Protein AF-A0A9D4G107-F1 (afdb_monomer_lite)

Foldseek 3Di:
DPADCDEAEEQEAECEEYEAYEYEYQEHENYEYAADEYEYQYAENYEYAHDEYEHQAHECYEYEAEEYEHQAAENYEYEHYEYEHQYHYCYEYEDEEYEHQYAECYEYEEYEYEHQAYENYEYAHEEYEHQAEECYEYADYEYEYQYEENYEYEHDDYHYVHYDDDYDDDD

pLDDT: mean 71.12, std 8.53, range [35.25, 83.25]

Secondary structure (DSSP, 8-state):
--EESS-EE-SEEES-EESSS-EE-SEEEEEE-SSS-EE-SEEEEEEESSSEEE-SEEEEEEESSSEEE-SEEEEEEESSSEEE-SEEEEEEESSSEEE-SEEEEEEESSSEEE-SEEEEEE-SSSEEE-SEEEEEEESSSEEE-SEEEEEEESSS-EE-SEEEEEE----

Radius of gyration: 18.08 Å; chains: 1; bounding box: 48×21×56 Å

Structure (mmCIF, N/CA/C/O backbone):
data_AF-A0A9D4G107-F1
#
_entry.id   AF-A0A9D4G107-F1
#
loop_
_atom_site.group_PDB
_atom_site.id
_atom_site.type_symbol
_atom_site.label_atom_id
_atom_site.label_alt_id
_atom_site.label_comp_id
_atom_site.label_asym_id
_atom_site.label_entity_id
_atom_site.label_seq_id
_atom_site.pdbx_PDB_ins_code
_atom_site.Cartn_x
_atom_site.Cartn_y
_atom_site.Cartn_z
_atom_site.occupancy
_atom_site.B_iso_or_equiv
_atom_site.auth_seq_id
_atom_site.auth_comp_id
_atom_site.auth_asym_id
_atom_site.auth_atom_id
_atom_site.pdbx_PDB_model_num
ATOM 1 N N . MET A 1 1 ? 24.769 0.353 -11.169 1.00 43.62 1 MET A N 1
ATOM 2 C CA . MET A 1 1 ? 24.104 1.433 -11.917 1.00 43.62 1 MET A CA 1
ATOM 3 C C . MET A 1 1 ? 23.821 0.915 -13.311 1.00 43.62 1 MET A C 1
ATOM 5 O O . MET A 1 1 ? 24.749 0.428 -13.922 1.00 43.62 1 MET A O 1
ATOM 9 N N . ASN A 1 2 ? 22.584 1.013 -13.784 1.00 53.50 2 ASN A N 1
ATOM 10 C CA . ASN A 1 2 ? 22.278 1.215 -15.198 1.00 53.50 2 ASN A CA 1
AT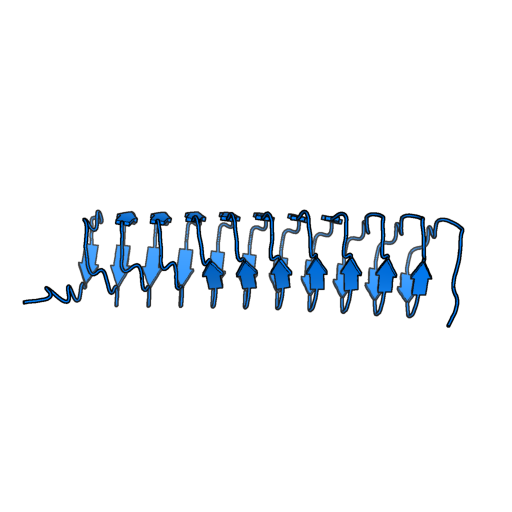OM 11 C C . ASN A 1 2 ? 21.215 2.303 -15.162 1.00 53.50 2 ASN A C 1
ATOM 13 O O . ASN A 1 2 ? 20.072 2.009 -14.819 1.00 53.50 2 ASN A O 1
ATOM 17 N N . VAL A 1 3 ? 21.633 3.560 -15.325 1.00 54.56 3 VAL A N 1
ATOM 18 C CA . VAL A 1 3 ? 20.711 4.696 -15.384 1.00 54.56 3 VAL A CA 1
ATOM 19 C C . VAL A 1 3 ? 20.224 4.767 -16.822 1.00 54.56 3 VAL A C 1
ATOM 21 O O . VAL A 1 3 ? 20.937 5.256 -17.691 1.00 54.56 3 VAL A O 1
ATOM 24 N N . LEU A 1 4 ? 19.038 4.221 -17.088 1.00 61.94 4 LEU A N 1
ATOM 25 C CA . LEU A 1 4 ? 18.406 4.365 -18.396 1.00 61.94 4 LEU A CA 1
ATOM 26 C C . LEU A 1 4 ? 17.532 5.622 -18.413 1.00 61.94 4 LEU A C 1
ATOM 28 O O . LEU A 1 4 ? 16.757 5.885 -17.494 1.00 61.94 4 LEU A O 1
ATOM 32 N N . THR A 1 5 ? 17.651 6.394 -19.490 1.00 59.56 5 THR A N 1
ATOM 33 C CA . THR A 1 5 ? 16.745 7.501 -19.837 1.00 59.56 5 THR A CA 1
ATOM 34 C C . THR A 1 5 ? 15.557 7.033 -20.683 1.00 59.56 5 THR A C 1
ATOM 36 O O . THR A 1 5 ? 14.639 7.809 -20.947 1.00 59.56 5 THR A O 1
ATOM 39 N N . LYS A 1 6 ? 15.561 5.764 -21.108 1.00 63.62 6 LYS A N 1
ATOM 40 C CA . LYS A 1 6 ? 14.508 5.136 -21.913 1.00 63.62 6 LYS A CA 1
ATOM 41 C C . LYS A 1 6 ? 13.503 4.389 -21.034 1.00 63.62 6 LYS A C 1
ATOM 43 O O . LYS A 1 6 ? 13.836 3.957 -19.931 1.00 63.62 6 LYS A O 1
ATOM 48 N N . ALA A 1 7 ? 12.273 4.264 -21.536 1.00 67.50 7 ALA A N 1
ATOM 49 C CA . ALA A 1 7 ? 11.287 3.355 -20.961 1.00 67.50 7 ALA A CA 1
ATOM 50 C C . ALA A 1 7 ? 11.785 1.913 -21.104 1.00 67.50 7 ALA A C 1
ATOM 52 O O . ALA A 1 7 ? 12.487 1.601 -22.069 1.00 67.50 7 ALA A O 1
ATOM 53 N N . ILE A 1 8 ? 11.443 1.063 -20.139 1.00 73.44 8 ILE A N 1
ATOM 54 C CA . ILE A 1 8 ? 11.726 -0.370 -20.218 1.00 73.44 8 ILE A CA 1
ATOM 55 C C . ILE A 1 8 ? 10.401 -1.091 -20.340 1.00 73.44 8 ILE A C 1
ATOM 57 O O . ILE A 1 8 ? 9.548 -0.943 -19.468 1.00 73.44 8 ILE A O 1
ATOM 61 N N . ASP A 1 9 ? 10.290 -1.861 -21.411 1.00 74.69 9 ASP A N 1
ATOM 62 C CA . ASP A 1 9 ? 9.248 -2.850 -21.622 1.00 74.69 9 ASP A CA 1
ATOM 63 C C . ASP A 1 9 ? 9.922 -4.226 -21.643 1.00 74.69 9 ASP A C 1
ATOM 65 O O . ASP A 1 9 ? 10.901 -4.448 -22.366 1.00 74.69 9 ASP A O 1
ATOM 69 N N . GLY A 1 10 ? 9.469 -5.128 -20.779 1.00 71.56 10 GLY A N 1
ATOM 70 C CA . GLY A 1 10 ? 9.977 -6.487 -20.761 1.00 71.56 10 GLY A CA 1
ATOM 71 C C . GLY A 1 10 ? 9.329 -7.373 -19.710 1.00 71.56 10 GLY A C 1
ATOM 72 O O . GLY A 1 10 ? 8.934 -6.951 -18.625 1.00 71.56 10 GLY A O 1
ATOM 73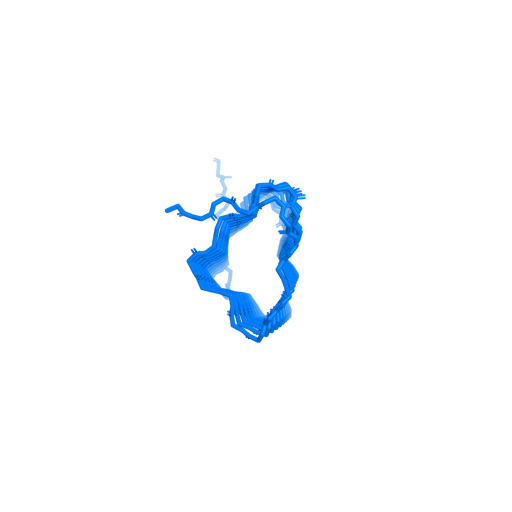 N N . SER A 1 11 ? 9.291 -8.678 -19.983 1.00 77.44 11 SER A N 1
ATOM 74 C CA . SER A 1 11 ? 8.670 -9.648 -19.072 1.00 77.44 11 SER A CA 1
ATOM 75 C C . SER A 1 11 ? 9.300 -9.662 -17.667 1.00 77.44 11 SER A C 1
ATOM 77 O O . SER A 1 11 ? 8.609 -9.970 -16.690 1.00 77.44 11 SER A O 1
ATOM 79 N N . ARG A 1 12 ? 10.593 -9.331 -17.527 1.00 78.88 12 ARG A N 1
ATOM 80 C CA . ARG A 1 12 ? 11.310 -9.284 -16.242 1.00 78.88 12 ARG A CA 1
ATOM 81 C C . ARG A 1 12 ? 12.259 -8.087 -16.167 1.00 78.88 12 ARG A C 1
ATOM 83 O O . ARG A 1 12 ? 13.319 -8.091 -16.784 1.00 78.88 12 ARG A O 1
ATOM 90 N N . CYS A 1 13 ? 11.938 -7.139 -15.296 1.00 77.75 13 CYS A N 1
ATOM 91 C CA . CYS A 1 13 ? 12.739 -5.949 -15.025 1.00 77.75 13 CYS A CA 1
ATOM 92 C C . CYS A 1 13 ? 13.432 -6.094 -13.660 1.00 77.75 13 CYS A C 1
ATOM 94 O O . CYS A 1 13 ? 12.791 -6.018 -12.609 1.00 77.75 13 CYS A O 1
ATOM 96 N N . CYS A 1 14 ? 14.749 -6.327 -13.653 1.00 78.44 14 CYS A N 1
ATOM 97 C CA . CYS A 1 14 ? 15.523 -6.616 -12.439 1.00 78.44 14 CYS A CA 1
ATOM 98 C C . CYS A 1 14 ? 16.723 -5.675 -12.281 1.00 78.44 14 CYS A C 1
ATOM 100 O O . CYS A 1 14 ? 17.516 -5.541 -13.205 1.00 78.44 14 CYS A O 1
ATOM 102 N N . LYS A 1 15 ? 16.920 -5.114 -11.076 1.00 79.69 15 LYS A N 1
ATOM 103 C CA . LYS A 1 15 ? 18.067 -4.238 -10.736 1.00 79.69 15 LYS A CA 1
ATOM 104 C C . LYS A 1 15 ? 18.177 -3.005 -11.649 1.00 79.69 15 LYS A C 1
ATOM 106 O O . LYS A 1 15 ? 19.263 -2.651 -12.102 1.00 79.69 15 LYS A O 1
ATOM 111 N N . VAL A 1 16 ? 17.048 -2.354 -11.908 1.00 72.31 16 VAL A N 1
ATOM 112 C CA . VAL A 1 16 ? 16.958 -1.219 -12.832 1.00 72.31 16 VAL A CA 1
ATOM 113 C C . VAL A 1 16 ? 16.872 0.101 -12.063 1.00 72.31 16 VAL A C 1
ATOM 115 O O . VAL A 1 16 ? 16.146 0.196 -11.072 1.00 72.31 16 VAL A O 1
ATOM 118 N N . ASN A 1 17 ? 17.566 1.133 -12.549 1.00 73.88 17 ASN A N 1
ATOM 119 C CA . ASN A 1 17 ? 17.343 2.518 -12.140 1.00 73.88 17 ASN A CA 1
ATOM 120 C C . ASN A 1 17 ? 16.959 3.358 -13.375 1.00 73.88 17 ASN A C 1
ATOM 122 O O . ASN A 1 17 ? 17.779 3.531 -14.271 1.00 73.88 17 ASN A O 1
ATOM 126 N N . VAL A 1 18 ? 15.730 3.868 -13.456 1.00 69.62 18 VAL A N 1
ATOM 127 C CA . VAL A 1 18 ? 15.281 4.699 -14.596 1.00 69.62 18 VAL A CA 1
ATOM 128 C C . VAL A 1 18 ? 14.960 6.085 -14.081 1.00 69.62 18 VAL A C 1
ATOM 130 O O . VAL A 1 18 ? 14.126 6.216 -13.196 1.00 69.62 18 VAL A O 1
ATOM 133 N N . LEU A 1 19 ? 15.599 7.122 -14.621 1.00 64.44 19 LEU A N 1
ATOM 134 C CA . LEU A 1 19 ? 15.510 8.468 -14.043 1.00 64.44 19 LEU A CA 1
ATOM 135 C C . LEU A 1 19 ? 14.177 9.170 -14.358 1.00 64.44 19 LEU A C 1
ATOM 137 O O . LEU A 1 19 ? 13.625 9.868 -13.506 1.00 64.44 19 LEU A O 1
ATOM 141 N N . THR A 1 20 ? 13.663 8.991 -15.580 1.00 58.38 20 THR A N 1
ATOM 142 C CA . THR A 1 20 ? 12.594 9.843 -16.143 1.00 58.38 20 THR A CA 1
ATOM 143 C C . THR A 1 20 ? 11.431 9.100 -16.801 1.00 58.38 20 THR A C 1
ATOM 145 O O . THR A 1 20 ? 10.426 9.724 -17.153 1.00 58.38 20 THR A O 1
ATOM 148 N N . LYS A 1 21 ? 11.528 7.781 -16.994 1.00 68.38 21 LYS A N 1
ATOM 149 C CA . LYS A 1 21 ? 10.557 6.990 -17.766 1.00 68.38 21 LYS A CA 1
ATOM 150 C C . LYS A 1 21 ? 9.940 5.861 -16.943 1.00 68.38 21 LYS A C 1
ATOM 152 O O . LYS A 1 21 ? 10.467 5.476 -15.905 1.00 68.38 21 LYS A O 1
ATOM 157 N N . ALA A 1 22 ? 8.772 5.408 -17.394 1.00 71.19 22 ALA A N 1
ATOM 158 C CA . ALA A 1 22 ? 8.035 4.316 -16.771 1.00 71.19 22 ALA A CA 1
ATOM 159 C C . ALA A 1 22 ? 8.707 2.964 -17.050 1.00 71.19 22 ALA A C 1
ATOM 161 O O . ALA A 1 22 ? 9.485 2.834 -18.000 1.00 71.19 22 ALA A O 1
ATOM 162 N N . ILE A 1 23 ? 8.387 1.980 -16.214 1.00 74.12 23 ILE A N 1
ATOM 163 C CA . ILE A 1 23 ? 8.714 0.574 -16.454 1.00 74.12 23 ILE A CA 1
ATOM 164 C C . ILE A 1 23 ? 7.398 -0.176 -16.557 1.00 74.12 23 ILE A C 1
ATOM 166 O O . ILE A 1 23 ? 6.586 -0.093 -15.634 1.00 74.12 23 ILE A O 1
ATOM 170 N N . ASP A 1 24 ? 7.240 -0.893 -1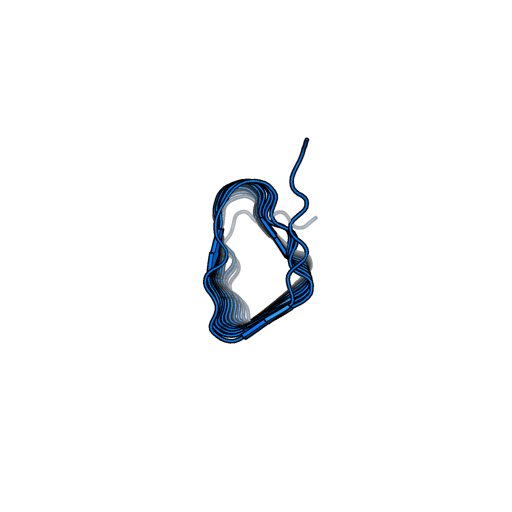7.658 1.00 79.19 24 ASP A N 1
ATOM 171 C CA . ASP A 1 24 ? 6.190 -1.877 -17.857 1.00 79.19 24 ASP A CA 1
ATOM 172 C C . ASP A 1 24 ? 6.845 -3.259 -17.866 1.00 79.19 24 ASP A C 1
ATOM 174 O O . ASP A 1 24 ? 7.822 -3.515 -18.579 1.00 79.19 24 ASP A O 1
ATOM 178 N N . GLY A 1 25 ? 6.385 -4.142 -16.990 1.00 74.50 25 GLY A N 1
ATOM 179 C CA . GLY A 1 25 ? 6.864 -5.507 -17.018 1.00 74.50 25 GLY A CA 1
ATOM 180 C C . GLY A 1 25 ? 6.131 -6.436 -16.081 1.00 74.50 25 GLY A C 1
ATOM 181 O O . GLY A 1 25 ? 5.841 -6.119 -14.930 1.00 74.50 25 GLY A O 1
ATOM 182 N N . SER A 1 26 ? 5.922 -7.677 -16.526 1.00 79.31 26 SER A N 1
ATOM 183 C CA . SER A 1 26 ? 5.179 -8.662 -15.729 1.00 79.31 26 SER A CA 1
ATOM 184 C C . SER A 1 26 ? 5.788 -8.884 -14.333 1.00 79.31 26 SER A C 1
ATOM 186 O O . SER A 1 26 ? 5.065 -9.168 -13.374 1.00 79.31 26 SER A O 1
ATOM 188 N N . ARG A 1 27 ? 7.116 -8.751 -14.183 1.00 80.12 27 ARG A N 1
ATOM 189 C CA . ARG A 1 27 ? 7.828 -8.870 -12.902 1.00 80.12 27 ARG A CA 1
ATOM 190 C C . ARG A 1 27 ? 8.883 -7.777 -12.754 1.00 80.12 27 ARG A C 1
ATOM 192 O O . ARG A 1 27 ? 9.907 -7.821 -13.430 1.00 80.12 27 ARG A O 1
ATOM 199 N N . CYS A 1 28 ? 8.695 -6.898 -11.777 1.00 79.19 28 CYS A N 1
ATOM 200 C CA . CYS A 1 28 ? 9.614 -5.812 -11.445 1.00 79.19 28 CYS A CA 1
ATOM 201 C C . CYS A 1 28 ? 10.272 -6.066 -10.080 1.00 79.19 28 CYS A C 1
ATOM 203 O O . CYS A 1 28 ? 9.589 -6.210 -9.060 1.00 79.19 28 CYS A O 1
ATOM 205 N N . SER A 1 29 ? 11.607 -6.136 -10.031 1.00 81.38 29 SER A N 1
ATOM 206 C CA . SER A 1 29 ? 12.349 -6.359 -8.784 1.00 81.38 29 SER A CA 1
ATOM 207 C C . SER A 1 29 ? 13.591 -5.492 -8.624 1.00 81.38 29 SER A C 1
ATOM 209 O O . SER A 1 29 ? 14.433 -5.431 -9.518 1.00 81.38 29 SER A O 1
ATOM 211 N N . LYS A 1 30 ? 13.765 -4.898 -7.432 1.00 81.44 30 LYS A N 1
ATOM 212 C CA . LYS A 1 30 ? 14.894 -3.996 -7.123 1.00 81.44 30 LYS A CA 1
ATOM 213 C C . LYS A 1 30 ? 14.950 -2.846 -8.130 1.00 81.44 30 LYS A C 1
ATOM 215 O O . LYS A 1 30 ? 15.954 -2.659 -8.813 1.00 81.44 30 LYS A O 1
ATOM 220 N N . VAL A 1 31 ? 13.828 -2.152 -8.257 1.00 74.62 31 VAL A N 1
ATOM 221 C CA . VAL A 1 31 ? 13.623 -1.101 -9.249 1.00 74.62 31 VAL A CA 1
ATOM 222 C C . VAL A 1 31 ? 13.470 0.239 -8.542 1.00 74.62 31 VAL A C 1
ATOM 224 O O . VAL A 1 31 ? 12.755 0.334 -7.544 1.00 74.62 31 VAL A O 1
ATOM 227 N N . ASN A 1 32 ? 14.121 1.269 -9.073 1.00 77.44 32 ASN A N 1
ATOM 228 C CA . ASN A 1 32 ? 13.952 2.645 -8.625 1.00 77.44 32 ASN A CA 1
ATOM 229 C C . ASN A 1 32 ? 13.577 3.531 -9.817 1.00 77.44 32 ASN A C 1
ATOM 231 O O . ASN A 1 32 ? 14.303 3.568 -10.812 1.00 77.44 32 ASN A O 1
ATOM 235 N N . VAL A 1 33 ? 12.439 4.218 -9.710 1.00 72.88 33 VAL A N 1
ATOM 236 C CA . VAL A 1 33 ? 11.952 5.162 -10.725 1.00 72.88 33 VAL A CA 1
ATOM 237 C C . VAL A 1 33 ? 11.560 6.455 -10.014 1.00 72.88 33 VAL A C 1
ATOM 239 O O . VAL A 1 33 ? 10.488 6.504 -9.413 1.00 72.88 33 VAL A O 1
ATOM 242 N N . PRO A 1 34 ? 12.402 7.507 -10.039 1.00 66.69 34 PRO A N 1
ATOM 243 C CA . PRO A 1 34 ? 12.173 8.733 -9.289 1.00 66.69 34 PRO A CA 1
ATOM 244 C C . PRO A 1 34 ? 10.843 9.394 -9.645 1.00 66.69 34 PRO A C 1
ATOM 246 O O . PRO A 1 34 ? 10.080 9.731 -8.751 1.00 66.69 34 PRO A O 1
ATOM 249 N N . THR A 1 35 ? 10.548 9.533 -10.940 1.00 62.53 35 THR A N 1
ATOM 250 C CA . THR A 1 35 ? 9.534 10.477 -11.448 1.00 62.53 35 THR A CA 1
ATOM 251 C C . THR A 1 35 ? 8.274 9.838 -12.036 1.00 62.53 35 THR A C 1
ATOM 253 O O . THR A 1 35 ? 7.211 10.466 -12.052 1.00 62.53 35 THR A O 1
ATOM 256 N N . LYS A 1 36 ? 8.354 8.610 -12.557 1.00 74.81 36 LYS A N 1
ATOM 257 C CA . LYS A 1 36 ? 7.259 7.947 -13.291 1.00 74.81 36 LYS A CA 1
ATOM 258 C C . LYS A 1 36 ? 6.760 6.680 -12.597 1.00 74.81 36 LYS A C 1
ATOM 260 O O . LYS A 1 36 ? 7.240 6.311 -11.536 1.00 74.81 36 LYS A O 1
ATOM 265 N N . ALA A 1 37 ? 5.705 6.103 -13.168 1.00 73.56 37 ALA A N 1
ATOM 266 C CA . ALA A 1 37 ? 5.018 4.939 -12.624 1.00 73.56 37 ALA A CA 1
ATOM 267 C C . ALA A 1 37 ? 5.728 3.629 -12.987 1.00 73.56 37 ALA A C 1
ATOM 269 O O . ALA A 1 37 ? 6.519 3.588 -13.934 1.00 73.56 37 ALA A O 1
ATOM 270 N N . ILE A 1 38 ? 5.410 2.578 -12.237 1.00 73.62 38 ILE A N 1
ATOM 271 C CA . ILE A 1 38 ? 5.750 1.197 -12.576 1.00 73.62 38 ILE A CA 1
ATOM 272 C C . ILE A 1 38 ? 4.444 0.434 -12.682 1.00 73.62 38 ILE A C 1
ATOM 274 O O . ILE A 1 38 ? 3.660 0.454 -11.731 1.00 73.62 38 ILE A O 1
ATOM 278 N N . ASP A 1 39 ? 4.254 -0.216 -13.818 1.00 78.75 39 ASP A N 1
ATOM 279 C CA . ASP A 1 39 ? 3.185 -1.178 -14.037 1.00 78.75 39 ASP A CA 1
ATOM 280 C C . ASP A 1 39 ? 3.807 -2.573 -14.079 1.00 78.75 39 ASP A C 1
ATOM 282 O O . ASP A 1 39 ? 4.830 -2.812 -14.733 1.00 78.75 39 ASP A O 1
ATOM 286 N N . GLY A 1 40 ? 3.253 -3.488 -13.298 1.00 74.50 40 GLY A N 1
ATOM 287 C CA . GLY A 1 40 ? 3.671 -4.867 -13.373 1.00 74.50 40 GLY A CA 1
ATOM 288 C C . GLY A 1 40 ? 2.873 -5.798 -12.493 1.00 74.50 40 GLY A C 1
ATOM 289 O O . GLY A 1 40 ? 2.650 -5.549 -11.312 1.00 74.50 40 GLY A O 1
ATOM 290 N N . SER A 1 41 ? 2.549 -6.980 -13.022 1.00 78.81 41 SER A N 1
ATOM 291 C CA . SER A 1 41 ? 1.774 -7.976 -12.271 1.00 78.81 41 SER A CA 1
ATOM 292 C C . SER A 1 41 ? 2.392 -8.314 -10.901 1.00 78.81 41 SER A C 1
ATOM 294 O O . SER A 1 41 ? 1.668 -8.627 -9.952 1.00 78.81 41 SER A O 1
ATOM 296 N N . ARG A 1 42 ? 3.728 -8.255 -10.764 1.00 80.88 42 ARG A N 1
ATOM 297 C CA . ARG A 1 42 ? 4.446 -8.472 -9.499 1.00 80.88 42 ARG A CA 1
ATOM 298 C C . ARG A 1 42 ? 5.558 -7.443 -9.298 1.00 80.88 42 ARG A C 1
ATOM 300 O O . ARG A 1 42 ? 6.602 -7.537 -9.942 1.00 80.88 42 ARG A O 1
ATOM 307 N N . CYS A 1 43 ? 5.399 -6.581 -8.300 1.00 79.56 43 CYS A N 1
ATOM 308 C CA . CYS A 1 43 ? 6.375 -5.564 -7.910 1.00 79.56 43 CYS A CA 1
ATOM 309 C C . CYS A 1 43 ? 7.003 -5.893 -6.543 1.00 79.56 43 CYS A C 1
ATOM 311 O O . CYS A 1 43 ? 6.307 -6.099 -5.545 1.00 79.56 43 CYS A O 1
ATOM 313 N N . SER A 1 44 ? 8.337 -5.964 -6.475 1.00 83.25 44 SER A N 1
ATOM 314 C CA . SER A 1 44 ? 9.074 -6.317 -5.251 1.00 83.25 44 SER A CA 1
ATOM 315 C C . SER A 1 44 ? 10.328 -5.476 -5.031 1.00 83.25 44 SER A C 1
ATOM 317 O O . SER A 1 44 ? 11.206 -5.443 -5.893 1.00 83.25 44 SER A O 1
ATOM 319 N N . LYS A 1 45 ? 10.483 -4.874 -3.843 1.00 82.50 45 LYS A N 1
ATOM 320 C CA . LYS A 1 45 ? 11.613 -3.971 -3.531 1.00 82.50 45 LYS A CA 1
ATOM 321 C C . LYS A 1 45 ? 11.678 -2.823 -4.536 1.00 82.50 45 LYS A C 1
ATOM 323 O O . LYS A 1 45 ? 12.668 -2.669 -5.250 1.00 82.50 45 LYS A O 1
ATOM 328 N N . VAL A 1 46 ? 10.577 -2.095 -4.637 1.00 76.19 46 VAL A N 1
ATOM 329 C CA . VAL A 1 46 ? 10.395 -1.034 -5.622 1.00 76.19 46 VAL A CA 1
ATOM 330 C C . VAL A 1 46 ? 10.251 0.302 -4.906 1.00 76.19 46 VAL A C 1
ATOM 332 O O . VAL A 1 46 ? 9.594 0.376 -3.867 1.00 76.19 46 VAL A O 1
ATOM 335 N N . ASN A 1 47 ? 10.872 1.341 -5.455 1.00 78.81 47 ASN A N 1
ATOM 336 C CA . ASN A 1 47 ? 10.775 2.698 -4.939 1.00 78.81 47 ASN A CA 1
ATOM 337 C C . ASN A 1 47 ? 10.337 3.660 -6.049 1.00 78.81 47 ASN A C 1
ATOM 339 O O . ASN A 1 47 ? 11.016 3.771 -7.073 1.00 78.81 47 ASN A O 1
ATOM 343 N N . VAL A 1 48 ? 9.206 4.338 -5.833 1.00 74.06 48 VAL A N 1
ATOM 344 C CA . VAL A 1 48 ? 8.661 5.358 -6.742 1.00 74.06 48 VAL A CA 1
ATOM 345 C C . VAL A 1 48 ? 8.289 6.599 -5.936 1.00 74.06 48 VAL A C 1
ATOM 347 O O . VAL A 1 48 ? 7.185 6.683 -5.405 1.00 74.06 48 VAL A O 1
ATOM 350 N N . PRO A 1 49 ? 9.189 7.583 -5.816 1.00 68.12 49 PRO A N 1
ATOM 351 C CA . PRO A 1 49 ? 8.927 8.809 -5.080 1.00 68.12 49 PRO A CA 1
ATOM 352 C C . PRO A 1 49 ? 7.671 9.536 -5.574 1.00 68.12 49 PRO A C 1
ATOM 354 O O . PRO A 1 49 ? 6.753 9.739 -4.789 1.00 68.12 49 PRO A O 1
ATOM 357 N N . THR A 1 50 ? 7.582 9.885 -6.862 1.00 62.69 50 THR A N 1
ATOM 358 C CA . THR A 1 50 ? 6.614 10.912 -7.296 1.00 62.69 50 THR A CA 1
ATOM 359 C C . THR A 1 50 ? 5.256 10.383 -7.763 1.00 62.69 50 THR A C 1
ATOM 361 O O . THR A 1 50 ? 4.239 11.063 -7.614 1.00 62.69 50 THR A O 1
ATOM 364 N N . LYS A 1 51 ? 5.211 9.206 -8.397 1.00 74.12 51 LYS A N 1
ATOM 365 C CA . LYS A 1 51 ? 3.993 8.693 -9.047 1.00 74.12 51 LYS A CA 1
ATOM 366 C C . LYS A 1 51 ? 3.401 7.500 -8.296 1.00 74.12 51 LYS A C 1
ATOM 368 O O . LYS A 1 51 ? 3.081 7.643 -7.123 1.00 74.12 51 LYS A O 1
ATOM 373 N N . ALA A 1 52 ? 3.133 6.399 -8.982 1.00 75.06 52 ALA A N 1
ATOM 374 C CA . ALA A 1 52 ? 2.318 5.301 -8.500 1.00 75.06 52 ALA A CA 1
ATOM 375 C C . ALA A 1 52 ? 2.923 3.970 -8.930 1.00 75.06 52 ALA A C 1
ATOM 377 O O . ALA A 1 52 ? 3.744 3.923 -9.851 1.00 75.06 52 ALA A O 1
ATOM 378 N N . ILE A 1 53 ? 2.502 2.915 -8.249 1.00 75.44 53 ILE A N 1
ATOM 379 C CA . ILE A 1 53 ? 2.807 1.539 -8.619 1.00 75.44 53 ILE A CA 1
ATOM 380 C C . ILE A 1 53 ? 1.479 0.826 -8.773 1.00 75.44 53 ILE A C 1
ATOM 382 O O . ILE A 1 53 ? 0.692 0.814 -7.828 1.00 75.44 53 ILE A O 1
ATOM 386 N N . ASP A 1 54 ? 1.267 0.272 -9.956 1.00 79.44 54 ASP A N 1
ATOM 387 C CA . ASP A 1 54 ? 0.153 -0.615 -10.247 1.00 79.44 54 ASP A CA 1
ATOM 388 C C . ASP A 1 54 ? 0.704 -2.034 -10.359 1.00 79.44 54 ASP A C 1
ATOM 390 O O . ASP A 1 54 ? 1.728 -2.285 -11.006 1.00 79.44 54 ASP A O 1
ATOM 394 N N . GLY A 1 55 ? 0.088 -2.961 -9.640 1.00 75.44 55 GLY A N 1
ATOM 395 C CA . GLY A 1 55 ? 0.448 -4.351 -9.769 1.00 75.44 55 GLY A CA 1
ATOM 396 C C . GLY A 1 55 ? -0.393 -5.280 -8.929 1.00 75.44 55 GLY A C 1
ATOM 397 O O . GLY A 1 55 ? -0.591 -5.078 -7.735 1.00 75.44 55 GLY A O 1
ATOM 398 N N . SER A 1 56 ? -0.776 -6.420 -9.510 1.00 79.25 56 SER A N 1
ATOM 399 C CA . SER A 1 56 ? -1.580 -7.420 -8.795 1.00 79.25 56 SER A CA 1
ATOM 400 C C . SER A 1 56 ? -0.962 -7.840 -7.448 1.00 79.25 56 SER A C 1
ATOM 402 O O . SER A 1 56 ? -1.688 -8.171 -6.507 1.00 79.25 56 SER A O 1
ATOM 404 N N . ARG A 1 57 ? 0.375 -7.832 -7.317 1.00 80.50 57 ARG A N 1
ATOM 405 C CA . ARG A 1 57 ? 1.092 -8.130 -6.067 1.00 80.50 57 ARG A CA 1
ATOM 406 C C . ARG A 1 57 ? 2.243 -7.153 -5.833 1.00 80.50 57 ARG A C 1
ATOM 408 O O . ARG A 1 57 ? 3.266 -7.240 -6.511 1.00 80.50 57 ARG A O 1
ATOM 415 N N . CYS A 1 58 ? 2.138 -6.354 -4.777 1.00 80.25 58 CYS A N 1
ATOM 416 C CA . CYS A 1 58 ? 3.141 -5.377 -4.359 1.00 80.25 58 CYS A CA 1
ATOM 417 C C . CYS A 1 58 ? 3.760 -5.770 -3.008 1.00 80.25 58 CYS A C 1
ATOM 419 O O . CYS A 1 58 ? 3.058 -5.982 -2.016 1.00 80.25 58 CYS A O 1
ATOM 421 N N . SER A 1 59 ? 5.091 -5.889 -2.944 1.00 82.62 59 SER A N 1
ATOM 422 C CA . SER A 1 59 ? 5.812 -6.276 -1.723 1.00 82.62 59 SER A CA 1
ATOM 423 C C . SER A 1 59 ? 7.071 -5.450 -1.469 1.00 82.62 59 SER A C 1
ATOM 425 O O . SER A 1 59 ? 7.930 -5.348 -2.344 1.00 82.62 59 SER A O 1
ATOM 427 N N . LYS A 1 60 ? 7.242 -4.924 -0.248 1.00 82.19 60 LYS A N 1
ATOM 428 C CA . LYS A 1 60 ? 8.389 -4.060 0.111 1.00 82.19 60 LYS A CA 1
ATOM 429 C C . LYS A 1 60 ? 8.487 -2.869 -0.840 1.00 82.19 60 LYS A C 1
ATOM 431 O O . LYS A 1 60 ? 9.487 -2.709 -1.538 1.00 82.19 60 LYS A O 1
ATOM 436 N N . VAL A 1 61 ? 7.405 -2.112 -0.923 1.00 76.44 61 VAL A N 1
ATOM 437 C CA . VAL A 1 61 ? 7.263 -1.030 -1.889 1.00 76.44 61 VAL A CA 1
ATOM 438 C C . VAL A 1 61 ? 7.079 0.289 -1.159 1.00 76.44 61 VAL A C 1
ATOM 440 O O . VAL A 1 61 ? 6.303 0.361 -0.208 1.00 76.44 61 VAL A O 1
ATOM 443 N N . ASN A 1 62 ? 7.778 1.319 -1.625 1.00 76.56 62 ASN A N 1
ATOM 444 C CA . ASN A 1 62 ? 7.665 2.671 -1.099 1.00 76.56 62 ASN A CA 1
ATOM 445 C C . ASN A 1 62 ? 7.208 3.608 -2.218 1.00 76.56 62 ASN A C 1
ATOM 447 O O . ASN A 1 62 ? 7.849 3.674 -3.271 1.00 76.56 62 ASN A O 1
ATOM 451 N N . VAL A 1 63 ? 6.112 4.329 -1.978 1.00 74.31 63 VAL A N 1
ATOM 452 C CA . VAL A 1 63 ? 5.641 5.402 -2.861 1.00 74.31 63 VAL A CA 1
ATOM 453 C C . VAL A 1 63 ? 5.459 6.655 -2.037 1.00 74.31 63 VAL A C 1
ATOM 455 O O . VAL A 1 63 ? 4.676 6.640 -1.098 1.00 74.31 63 VAL A O 1
ATOM 458 N N . LEU A 1 64 ? 6.171 7.735 -2.360 1.00 67.00 64 LEU A N 1
ATOM 459 C CA . LEU A 1 64 ? 6.128 8.926 -1.513 1.00 67.00 64 LEU A CA 1
ATOM 460 C C . LEU A 1 64 ? 4.812 9.686 -1.717 1.00 67.00 64 LEU A C 1
ATOM 462 O O . LEU A 1 64 ? 4.113 9.942 -0.744 1.00 67.00 64 LEU A O 1
ATOM 466 N N . THR A 1 65 ? 4.452 10.005 -2.966 1.00 61.41 65 THR A N 1
ATOM 467 C CA . THR A 1 65 ? 3.470 11.072 -3.236 1.00 61.41 65 THR A CA 1
ATOM 468 C C . THR A 1 65 ? 2.076 10.616 -3.682 1.00 61.41 65 THR A C 1
ATOM 470 O O . THR A 1 65 ? 1.095 11.259 -3.303 1.00 61.41 65 THR A O 1
ATOM 473 N N . LYS A 1 66 ? 1.927 9.566 -4.509 1.00 72.06 66 LYS A N 1
ATOM 474 C CA . LYS A 1 66 ? 0.588 9.105 -4.940 1.00 72.06 66 LYS A CA 1
ATOM 475 C C . LYS A 1 66 ? 0.154 7.808 -4.276 1.00 72.06 66 LYS A C 1
ATOM 477 O O . LYS A 1 66 ? -0.300 7.842 -3.143 1.00 72.06 66 LYS A O 1
ATOM 482 N N . ALA A 1 67 ? 0.137 6.705 -5.003 1.00 73.56 67 ALA A N 1
ATOM 483 C CA . ALA A 1 67 ? -0.662 5.563 -4.599 1.00 73.56 67 ALA A CA 1
ATOM 484 C C . ALA A 1 67 ? -0.006 4.247 -4.977 1.00 73.56 67 ALA A C 1
ATOM 486 O O . ALA A 1 67 ? 0.846 4.196 -5.869 1.00 73.56 67 ALA A O 1
ATOM 487 N N . ILE A 1 68 ? -0.440 3.201 -4.285 1.00 74.19 68 ILE A N 1
ATOM 488 C CA . ILE A 1 68 ? -0.245 1.826 -4.721 1.00 74.19 68 ILE A CA 1
ATOM 489 C C . ILE A 1 68 ? -1.618 1.230 -4.950 1.00 74.19 68 ILE A C 1
ATOM 491 O O . ILE A 1 68 ? -2.437 1.242 -4.032 1.00 74.19 68 ILE A O 1
ATOM 495 N N . ASP A 1 69 ? -1.821 0.718 -6.154 1.00 78.31 69 ASP A N 1
ATOM 496 C CA . ASP A 1 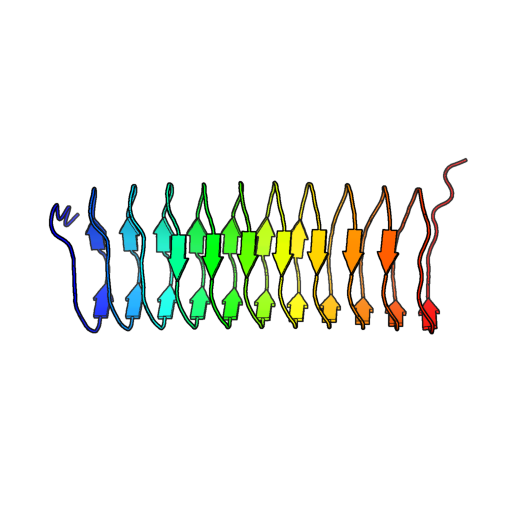69 ? -2.954 -0.128 -6.488 1.00 78.31 69 ASP A CA 1
ATOM 497 C C . ASP A 1 69 ? -2.441 -1.560 -6.640 1.00 78.31 69 ASP A C 1
ATOM 499 O O . ASP A 1 69 ? -1.415 -1.817 -7.283 1.00 78.31 69 ASP A O 1
ATOM 503 N N . GLY A 1 70 ? -3.090 -2.494 -5.959 1.00 73.50 70 GLY A N 1
ATOM 504 C CA . GLY A 1 70 ? -2.775 -3.890 -6.139 1.00 73.50 70 GLY A CA 1
ATOM 505 C C . GLY A 1 70 ? -3.641 -4.825 -5.331 1.00 73.50 70 GLY A C 1
ATOM 506 O O . GLY A 1 70 ? -3.825 -4.665 -4.127 1.00 73.50 70 GLY A O 1
ATOM 507 N N . SER A 1 71 ? -4.060 -5.930 -5.953 1.00 78.31 71 SER A N 1
ATOM 508 C CA . SER A 1 71 ? -4.886 -6.937 -5.272 1.00 78.31 71 SER A CA 1
ATOM 509 C C . SER A 1 71 ? -4.270 -7.428 -3.949 1.00 78.31 71 SER A C 1
ATOM 511 O O . SER A 1 71 ? -4.999 -7.779 -3.018 1.00 78.31 71 SER A O 1
ATOM 513 N N . ARG A 1 72 ? -2.932 -7.463 -3.832 1.00 80.25 72 ARG A N 1
ATOM 514 C CA . ARG A 1 72 ? -2.214 -7.831 -2.603 1.00 80.25 72 ARG A CA 1
ATOM 515 C C . ARG A 1 72 ? -1.038 -6.893 -2.338 1.00 80.25 72 ARG A C 1
ATOM 517 O O . ARG A 1 72 ? -0.015 -6.988 -3.017 1.00 80.25 72 ARG A O 1
ATOM 524 N N . CYS A 1 73 ? -1.127 -6.121 -1.262 1.00 79.75 73 CYS A N 1
ATOM 525 C CA . CYS A 1 73 ? -0.107 -5.175 -0.818 1.00 79.75 73 CYS A CA 1
ATOM 526 C C . CYS A 1 73 ? 0.502 -5.617 0.522 1.00 79.75 73 CYS A C 1
ATOM 528 O O . CYS A 1 73 ? -0.205 -5.863 1.501 1.00 79.75 73 CYS A O 1
ATOM 530 N N . SER A 1 74 ? 1.830 -5.747 0.586 1.00 82.69 74 SER A N 1
ATOM 531 C CA . SER A 1 74 ? 2.543 -6.189 1.793 1.00 82.69 74 SER A CA 1
ATOM 532 C C . SER A 1 74 ? 3.811 -5.383 2.059 1.00 82.69 74 SER A C 1
ATOM 534 O O . SER A 1 74 ? 4.679 -5.304 1.191 1.00 82.69 74 SER A O 1
ATOM 536 N N . LYS A 1 75 ? 4.020 -4.925 3.301 1.00 82.31 75 LYS A N 1
ATOM 537 C CA . LYS A 1 75 ? 5.202 -4.120 3.684 1.00 82.31 75 LYS A CA 1
ATOM 538 C C . LYS A 1 75 ? 5.311 -2.883 2.793 1.00 82.31 75 LYS A C 1
ATOM 540 O O . LYS A 1 75 ? 6.302 -2.710 2.087 1.00 82.31 75 LYS A O 1
ATOM 545 N N . VAL A 1 76 ? 4.240 -2.106 2.773 1.00 75.94 76 VAL A N 1
ATOM 546 C CA . VAL A 1 76 ? 4.106 -0.927 1.923 1.00 75.94 76 VAL A CA 1
ATOM 547 C C . VAL A 1 76 ? 4.124 0.325 2.787 1.00 75.94 76 VAL A C 1
ATOM 549 O O . VAL A 1 76 ? 3.524 0.334 3.863 1.00 75.94 76 VAL A O 1
ATOM 552 N N . ASN A 1 77 ? 4.782 1.373 2.300 1.00 77.25 77 ASN A N 1
ATOM 553 C CA . ASN A 1 77 ? 4.728 2.696 2.905 1.00 77.25 77 ASN A CA 1
ATOM 554 C C . ASN A 1 77 ? 4.282 3.742 1.875 1.00 77.25 77 ASN A C 1
ATOM 556 O O . ASN A 1 77 ? 4.928 3.883 0.832 1.00 77.25 77 ASN A O 1
ATOM 560 N N . VAL A 1 78 ? 3.196 4.462 2.179 1.00 74.38 78 VAL A N 1
ATOM 561 C CA . VAL A 1 78 ? 2.684 5.571 1.358 1.00 74.38 78 VAL A CA 1
ATOM 562 C C . VAL A 1 78 ? 2.375 6.780 2.236 1.00 74.38 78 VAL A C 1
ATOM 564 O O . VAL A 1 78 ? 1.307 6.842 2.838 1.00 74.38 78 VAL A O 1
ATOM 567 N N . PRO A 1 79 ? 3.268 7.775 2.320 1.00 67.69 79 PRO A N 1
ATOM 568 C CA . PRO A 1 79 ? 3.040 8.960 3.131 1.00 67.69 79 PRO A CA 1
ATOM 569 C C . PRO A 1 79 ? 1.788 9.730 2.706 1.00 67.69 79 PRO A C 1
ATOM 571 O O . PRO A 1 79 ? 0.904 9.930 3.529 1.00 67.69 79 PRO A O 1
ATOM 574 N N . THR A 1 80 ? 1.662 10.141 1.441 1.00 62.84 80 THR A N 1
ATOM 575 C CA . THR A 1 80 ? 0.775 11.281 1.131 1.00 62.84 80 THR A CA 1
ATOM 576 C C . THR A 1 80 ? -0.646 10.931 0.691 1.00 62.84 80 THR A C 1
ATOM 578 O O . THR A 1 80 ? -1.566 11.725 0.894 1.00 62.84 80 THR A O 1
ATOM 581 N N . LYS A 1 81 ? -0.871 9.793 0.032 1.00 71.19 81 LYS A N 1
ATOM 582 C CA . LYS A 1 81 ? -2.178 9.497 -0.580 1.00 71.19 81 LYS A CA 1
ATOM 583 C C . LYS A 1 81 ? -2.747 8.182 -0.063 1.00 71.19 81 LYS A C 1
ATOM 585 O O . LYS A 1 81 ? -3.206 8.172 1.074 1.00 71.19 81 LYS A O 1
ATOM 590 N N . ALA A 1 82 ? -2.816 7.132 -0.868 1.00 71.88 82 ALA A N 1
ATOM 591 C CA . ALA A 1 82 ? -3.669 5.992 -0.562 1.00 71.88 82 ALA A CA 1
ATOM 592 C C . ALA A 1 82 ? -3.082 4.671 -1.042 1.00 71.88 82 ALA A C 1
ATOM 594 O O . ALA A 1 82 ? -2.209 4.641 -1.913 1.00 71.88 82 ALA A O 1
ATOM 595 N N . ILE A 1 83 ? -3.587 3.592 -0.456 1.00 73.56 83 ILE A N 1
ATOM 596 C CA . ILE A 1 83 ? -3.348 2.230 -0.914 1.00 73.56 83 ILE A CA 1
ATOM 597 C C . ILE A 1 83 ? -4.706 1.594 -1.132 1.00 73.56 83 ILE A C 1
ATOM 599 O O . ILE A 1 83 ? -5.512 1.565 -0.203 1.00 73.56 83 ILE A O 1
ATOM 603 N N . ASP A 1 84 ? -4.913 1.104 -2.343 1.00 77.31 84 ASP A N 1
ATOM 604 C CA . ASP A 1 84 ? -6.065 0.297 -2.708 1.00 77.31 84 ASP A CA 1
ATOM 605 C C . ASP A 1 84 ? -5.586 -1.140 -2.906 1.00 77.31 84 ASP A C 1
ATOM 607 O O . ASP A 1 84 ? -4.580 -1.405 -3.577 1.00 77.31 84 ASP A O 1
ATOM 611 N N . GLY A 1 85 ? -6.246 -2.077 -2.239 1.00 73.00 85 GLY A N 1
ATOM 612 C CA . GLY A 1 85 ? -5.972 -3.474 -2.470 1.00 73.00 85 GLY A CA 1
ATOM 613 C C . GLY A 1 85 ? -6.860 -4.412 -1.688 1.00 73.00 85 GLY A C 1
ATOM 614 O O . GLY A 1 85 ? -7.027 -4.296 -0.478 1.00 73.00 85 GLY A O 1
ATOM 615 N N . SER A 1 86 ? -7.319 -5.479 -2.348 1.00 78.19 86 SER A N 1
ATOM 616 C CA . SER A 1 86 ? -8.167 -6.486 -1.696 1.00 78.19 86 SER A CA 1
ATOM 617 C C . SER A 1 86 ? -7.550 -7.056 -0.406 1.00 78.19 86 SER A C 1
ATOM 619 O O . SER A 1 86 ? -8.278 -7.427 0.517 1.00 78.19 86 SER A O 1
ATOM 621 N N . ARG A 1 87 ? -6.213 -7.144 -0.313 1.00 79.94 87 ARG A N 1
ATOM 622 C CA . ARG A 1 87 ? -5.494 -7.599 0.887 1.00 79.94 87 ARG A CA 1
ATOM 623 C C . ARG A 1 87 ? -4.286 -6.715 1.184 1.00 79.94 87 ARG A C 1
ATOM 625 O O . ARG A 1 87 ? -3.274 -6.806 0.487 1.00 79.94 87 ARG A O 1
ATOM 632 N N . CYS A 1 88 ? -4.339 -5.998 2.298 1.00 79.75 88 CYS A N 1
ATOM 633 C CA . CYS A 1 88 ? -3.288 -5.100 2.769 1.00 79.75 88 CYS A CA 1
ATOM 634 C C . CYS A 1 88 ? -2.679 -5.615 4.084 1.00 79.75 88 CYS A C 1
ATOM 636 O O . CYS A 1 88 ? -3.386 -5.868 5.063 1.00 79.75 88 CYS A O 1
ATOM 638 N N . SER A 1 89 ? -1.353 -5.795 4.132 1.00 81.88 89 SER A N 1
ATOM 639 C CA . SER A 1 89 ? -0.649 -6.243 5.343 1.00 81.88 89 SER A CA 1
ATOM 640 C C . SER A 1 89 ? 0.648 -5.491 5.632 1.00 81.88 89 SER A C 1
ATOM 642 O O . SER A 1 89 ? 1.488 -5.343 4.746 1.00 81.88 89 SER A O 1
ATOM 644 N N . LYS A 1 90 ? 0.875 -5.100 6.895 1.00 82.88 90 LYS A N 1
ATOM 645 C CA . LYS A 1 90 ? 2.072 -4.337 7.309 1.00 82.88 90 LYS A CA 1
ATOM 646 C C . LYS A 1 90 ? 2.198 -3.062 6.481 1.00 82.88 90 LYS A C 1
ATOM 648 O O . LYS A 1 90 ? 3.175 -2.881 5.756 1.00 82.88 90 LYS A O 1
ATOM 653 N N . VAL A 1 91 ? 1.152 -2.255 6.527 1.00 76.44 91 VAL A N 1
ATOM 654 C CA . VAL A 1 91 ? 1.010 -1.072 5.688 1.00 76.44 91 VAL A CA 1
ATOM 655 C C . VAL A 1 91 ? 0.984 0.166 6.566 1.00 76.44 91 VAL A C 1
ATOM 657 O O . VAL A 1 91 ? 0.288 0.178 7.579 1.00 76.44 91 VAL A O 1
ATOM 660 N N . ASN A 1 92 ? 1.725 1.192 6.161 1.00 76.56 92 ASN A N 1
ATOM 661 C CA . ASN A 1 92 ? 1.705 2.496 6.808 1.00 76.56 92 ASN A CA 1
ATOM 662 C C . ASN A 1 92 ? 1.270 3.559 5.794 1.00 76.56 92 ASN A C 1
ATOM 664 O O . ASN A 1 92 ? 1.854 3.652 4.710 1.00 76.56 92 ASN A O 1
ATOM 668 N N . VAL A 1 93 ? 0.261 4.353 6.157 1.00 74.19 93 VAL A N 1
ATOM 669 C CA . VAL A 1 93 ? -0.153 5.547 5.412 1.00 74.19 93 VAL A CA 1
ATOM 670 C C . VAL A 1 93 ? -0.199 6.734 6.357 1.00 74.19 93 VAL A C 1
ATOM 672 O O . VAL A 1 93 ? -0.739 6.637 7.455 1.00 74.19 93 VAL A O 1
ATOM 675 N N . LEU A 1 94 ? 0.367 7.870 5.955 1.00 68.00 94 LEU A N 1
ATOM 676 C CA . LEU A 1 94 ? 0.330 9.058 6.803 1.00 68.00 94 LEU A CA 1
ATOM 677 C C . LEU A 1 94 ? -1.002 9.789 6.593 1.00 68.00 94 LEU A C 1
ATOM 679 O O . LEU A 1 94 ? -1.808 9.872 7.511 1.00 68.00 94 LEU A O 1
ATOM 683 N N . THR A 1 95 ? -1.284 10.252 5.374 1.00 61.25 95 THR A N 1
ATOM 684 C CA . THR A 1 95 ? -2.219 11.373 5.194 1.00 61.25 95 THR A CA 1
ATOM 685 C C . THR A 1 95 ? -3.642 11.014 4.753 1.00 61.25 95 THR A C 1
ATOM 687 O O . THR A 1 95 ? -4.574 11.698 5.180 1.00 61.25 95 THR A O 1
ATOM 690 N N . LYS A 1 96 ? -3.872 10.008 3.889 1.00 70.31 96 LYS A N 1
ATOM 691 C CA . LYS A 1 96 ? -5.251 9.634 3.499 1.00 70.31 96 LYS A CA 1
ATOM 692 C C . LYS A 1 96 ? -5.704 8.280 4.022 1.00 70.31 96 LYS A C 1
ATOM 694 O O . LYS A 1 96 ? -6.161 8.198 5.153 1.00 70.31 96 LYS A O 1
ATOM 699 N N . ALA A 1 97 ? -5.733 7.262 3.181 1.00 71.69 97 ALA A N 1
ATOM 700 C CA . ALA A 1 97 ? -6.599 6.126 3.445 1.00 71.69 97 ALA A CA 1
ATOM 701 C C . ALA A 1 97 ? -6.016 4.820 2.938 1.00 71.69 97 ALA A C 1
ATOM 703 O O . ALA A 1 97 ? -5.146 4.802 2.063 1.00 71.69 97 ALA A O 1
ATOM 704 N N . ILE A 1 98 ? -6.529 3.740 3.510 1.00 72.94 98 ILE A N 1
ATOM 705 C CA . ILE A 1 98 ? -6.346 2.392 2.999 1.00 72.94 98 ILE A CA 1
ATOM 706 C C . ILE A 1 98 ? -7.735 1.833 2.760 1.00 72.94 98 ILE A C 1
ATOM 708 O O . ILE A 1 98 ? -8.534 1.789 3.694 1.00 72.94 98 ILE A O 1
ATOM 712 N N . ASP A 1 99 ? -7.977 1.428 1.522 1.00 76.75 99 ASP A N 1
ATOM 713 C CA . ASP A 1 99 ? -9.156 0.673 1.130 1.00 76.75 99 ASP A CA 1
ATOM 714 C C . ASP A 1 99 ? -8.717 -0.767 0.869 1.00 76.75 99 ASP A C 1
ATOM 716 O O . ASP A 1 99 ? -7.738 -1.031 0.158 1.00 76.75 99 ASP A O 1
ATOM 720 N N . GLY A 1 100 ? -9.378 -1.711 1.525 1.00 72.94 100 GLY A N 1
ATOM 721 C CA . GLY A 1 100 ? -9.140 -3.105 1.238 1.00 72.94 100 GLY A CA 1
ATOM 722 C C . GLY A 1 100 ? -10.044 -4.052 1.990 1.00 72.94 100 GLY A C 1
ATOM 723 O O . GLY A 1 100 ? -10.185 -3.987 3.206 1.00 72.94 100 GLY A O 1
ATOM 724 N N . SER A 1 101 ? -10.543 -5.074 1.289 1.00 77.31 101 SER A N 1
ATOM 725 C CA . SER A 1 101 ? -11.412 -6.086 1.905 1.00 77.31 101 SER A CA 1
ATOM 726 C C . SER A 1 101 ? -10.800 -6.733 3.161 1.00 77.31 101 SER A C 1
ATOM 728 O O . SER A 1 101 ? -11.530 -7.127 4.072 1.00 77.31 101 SER A O 1
ATOM 730 N N . ARG A 1 102 ? -9.465 -6.863 3.239 1.00 78.25 102 ARG A N 1
ATOM 731 C CA . ARG A 1 102 ? -8.750 -7.397 4.409 1.00 78.25 102 ARG A CA 1
ATOM 732 C C . ARG A 1 102 ? -7.510 -6.569 4.737 1.00 78.25 102 ARG A C 1
ATOM 734 O O . ARG A 1 102 ? -6.505 -6.666 4.032 1.00 78.25 102 ARG A O 1
ATOM 741 N N . CYS A 1 103 ? -7.534 -5.899 5.882 1.00 78.44 103 CYS A N 1
ATOM 742 C CA . CYS A 1 103 ? -6.454 -5.057 6.390 1.00 78.44 103 CYS A CA 1
ATOM 743 C C . CYS A 1 103 ? -5.861 -5.644 7.682 1.00 78.44 103 CYS A C 1
ATOM 745 O O . CYS A 1 103 ? -6.575 -5.928 8.645 1.00 78.44 103 CYS A O 1
ATOM 747 N N . SER A 1 104 ? -4.539 -5.858 7.726 1.00 80.00 104 SER A N 1
ATOM 748 C CA . SER A 1 104 ? -3.859 -6.407 8.911 1.00 80.00 104 SER A CA 1
ATOM 749 C C . SER A 1 104 ? -2.519 -5.746 9.229 1.00 80.00 104 SER A C 1
ATOM 751 O O . SER A 1 104 ? -1.642 -5.690 8.367 1.00 80.00 104 SER A O 1
ATOM 753 N N . LYS A 1 105 ? -2.296 -5.358 10.493 1.00 81.88 105 LYS A N 1
ATOM 754 C CA . LYS A 1 105 ? -1.083 -4.634 10.931 1.00 81.88 105 LYS A CA 1
ATOM 755 C C . LYS A 1 105 ? -0.931 -3.342 10.135 1.00 81.88 105 LYS A C 1
ATOM 757 O O . LYS A 1 105 ? 0.010 -3.196 9.356 1.00 81.88 105 LYS A O 1
ATOM 762 N N . VAL A 1 106 ? -1.925 -2.481 10.264 1.00 75.25 106 VAL A N 1
ATOM 763 C CA . VAL A 1 106 ? -2.056 -1.274 9.458 1.00 75.25 106 VAL A CA 1
ATOM 764 C C . VAL A 1 106 ? -2.052 -0.055 10.366 1.00 75.25 106 VAL A C 1
ATOM 766 O O . VAL A 1 106 ? -2.751 -0.050 11.376 1.00 75.25 106 VAL A O 1
ATOM 769 N N . ASN A 1 107 ? -1.296 0.970 9.988 1.00 75.25 107 ASN A N 1
ATOM 770 C CA . ASN A 1 107 ? -1.305 2.261 10.666 1.00 75.25 107 ASN A CA 1
ATOM 771 C C . ASN A 1 107 ? -1.696 3.353 9.668 1.00 75.25 107 ASN A C 1
ATOM 773 O O . ASN A 1 107 ? -1.036 3.495 8.634 1.00 75.25 107 ASN A O 1
ATOM 777 N N . VAL A 1 108 ? -2.738 4.125 9.986 1.00 72.00 108 VAL A N 1
ATOM 778 C CA . VAL A 1 108 ? -3.127 5.320 9.221 1.00 72.00 108 VAL A CA 1
ATOM 779 C C . VAL A 1 108 ? -3.160 6.515 10.155 1.00 72.00 108 VAL A C 1
ATOM 781 O O . VAL A 1 108 ? -3.936 6.514 11.098 1.00 72.00 108 VAL A O 1
ATOM 784 N N . LEU A 1 109 ? -2.332 7.535 9.919 1.00 67.69 109 LEU A N 1
ATOM 785 C CA . LEU A 1 109 ? -2.194 8.633 10.881 1.00 67.69 109 LEU A CA 1
ATOM 786 C C . LEU A 1 109 ? -3.383 9.607 10.859 1.00 67.69 109 LEU A C 1
ATOM 788 O O . LEU A 1 109 ? -3.815 10.043 11.925 1.00 67.69 109 LEU A O 1
ATOM 792 N N . THR A 1 110 ? -3.898 9.977 9.679 1.00 60.22 110 THR A N 1
ATOM 793 C CA . THR A 1 110 ? -4.743 11.188 9.557 1.00 60.22 110 THR A CA 1
ATOM 794 C C . THR A 1 110 ? -6.203 10.963 9.143 1.00 60.22 110 THR A C 1
ATOM 796 O O . THR A 1 110 ? -7.055 11.805 9.432 1.00 60.22 110 THR A O 1
ATOM 799 N N . LYS A 1 111 ? -6.530 9.897 8.406 1.00 69.06 111 LYS A N 1
ATOM 800 C CA . LYS A 1 111 ? -7.871 9.759 7.812 1.00 69.06 111 LYS A CA 1
ATOM 801 C C . LYS A 1 111 ? -8.550 8.440 8.159 1.00 69.06 111 LYS A C 1
ATOM 803 O O . LYS A 1 111 ? -9.193 8.385 9.195 1.00 69.06 111 LYS A O 1
ATOM 808 N N . ALA A 1 112 ? -8.514 7.421 7.316 1.00 70.75 112 ALA A N 1
ATOM 809 C CA . ALA A 1 112 ? -9.427 6.299 7.516 1.00 70.75 112 ALA A CA 1
ATOM 810 C C . ALA A 1 112 ? -8.885 4.980 6.994 1.00 70.75 112 ALA A C 1
ATOM 812 O O . ALA A 1 112 ? -7.988 4.946 6.147 1.00 70.75 112 ALA A O 1
ATOM 813 N N . ILE A 1 113 ? -9.468 3.903 7.505 1.00 71.00 113 ILE A N 1
ATOM 814 C CA . ILE A 1 113 ? -9.344 2.568 6.933 1.00 71.00 113 ILE A CA 1
ATOM 815 C C . ILE A 1 113 ? -10.751 2.068 6.671 1.00 71.00 113 ILE A C 1
ATOM 817 O O . ILE A 1 113 ? -11.560 2.031 7.596 1.00 71.00 113 ILE A O 1
ATOM 821 N N . ASP A 1 114 ? -10.992 1.684 5.427 1.00 75.25 114 ASP A N 1
ATOM 822 C CA . ASP A 1 114 ? -12.192 0.974 5.010 1.00 75.25 114 ASP A CA 1
ATOM 823 C C . ASP A 1 114 ? -11.793 -0.465 4.682 1.00 75.25 114 ASP A C 1
ATOM 825 O O . ASP A 1 114 ? -10.838 -0.723 3.937 1.00 75.25 114 ASP A O 1
ATOM 829 N N . GLY A 1 115 ? -12.461 -1.421 5.314 1.00 71.56 115 GLY A N 1
ATOM 830 C CA . GLY A 1 115 ? -12.264 -2.807 4.966 1.00 71.56 115 GLY A CA 1
ATOM 831 C C . GLY A 1 115 ? -13.185 -3.763 5.685 1.00 71.56 115 GLY A C 1
ATOM 832 O O . GLY A 1 115 ? -13.301 -3.754 6.906 1.00 71.56 115 GLY A O 1
ATOM 833 N N . SER A 1 116 ? -13.727 -4.734 4.945 1.00 77.19 116 SER A N 1
ATOM 834 C CA . SER A 1 116 ? -14.620 -5.748 5.524 1.00 77.19 116 SER A CA 1
ATOM 835 C C . SER A 1 116 ? -14.022 -6.464 6.749 1.00 77.19 116 SER A C 1
ATOM 837 O O . SER A 1 116 ? -14.761 -6.880 7.643 1.00 77.19 116 SER A O 1
ATOM 839 N N . ARG A 1 117 ? -12.690 -6.630 6.816 1.00 75.94 117 ARG A N 1
ATOM 840 C CA . ARG A 1 117 ? -11.985 -7.220 7.963 1.00 75.94 117 ARG A CA 1
ATOM 841 C C . ARG A 1 117 ? -10.722 -6.438 8.311 1.00 75.94 117 ARG A C 1
ATOM 843 O O . ARG A 1 117 ? -9.737 -6.511 7.574 1.00 75.94 117 ARG A O 1
ATOM 850 N N . CYS A 1 118 ? -10.702 -5.839 9.495 1.00 76.38 118 CYS A N 1
ATOM 851 C CA . CYS A 1 118 ? -9.597 -5.040 10.015 1.00 76.38 118 CYS A CA 1
ATOM 852 C C . CYS A 1 118 ? -9.010 -5.674 11.288 1.00 76.38 118 CYS A C 1
ATOM 854 O O . CYS A 1 118 ? -9.729 -5.995 12.236 1.00 76.38 118 CYS A O 1
ATOM 856 N N . SER A 1 119 ? -7.689 -5.889 11.332 1.00 77.62 119 SER A N 1
ATOM 857 C CA . SER A 1 119 ? -7.017 -6.470 12.505 1.00 77.62 119 SER A CA 1
ATOM 858 C C . SER A 1 119 ? -5.666 -5.835 12.829 1.00 77.62 119 SER A C 1
ATOM 860 O O . SER A 1 119 ? -4.814 -5.724 11.946 1.00 77.62 119 SER A O 1
ATOM 862 N N . LYS A 1 120 ? -5.410 -5.524 14.109 1.00 80.62 120 LYS A N 1
ATOM 863 C CA . LYS A 1 120 ? -4.176 -4.849 14.565 1.00 80.62 120 LYS A CA 1
ATOM 864 C C . LYS A 1 120 ? -4.003 -3.525 13.831 1.00 80.62 120 LYS A C 1
ATOM 866 O O . LYS A 1 120 ? -3.082 -3.371 13.028 1.00 80.62 120 LYS A O 1
ATOM 871 N N . VAL A 1 121 ? -4.961 -2.640 14.046 1.00 72.38 121 VAL A N 1
ATOM 872 C CA . VAL A 1 121 ? -5.086 -1.391 13.307 1.00 72.38 121 VAL A CA 1
ATOM 873 C C . VAL A 1 121 ? -4.993 -0.212 14.265 1.00 72.38 121 VAL A C 1
ATOM 875 O O . VAL A 1 121 ? -5.578 -0.259 15.344 1.00 72.38 121 VAL A O 1
ATOM 878 N N . ASN A 1 122 ? -4.274 0.834 13.868 1.00 73.94 122 ASN A N 1
ATOM 879 C CA . ASN A 1 122 ? -4.181 2.078 14.625 1.00 73.94 122 ASN A CA 1
ATOM 880 C C . ASN A 1 122 ? -4.546 3.270 13.731 1.00 73.94 122 ASN A C 1
ATOM 882 O O . ASN A 1 122 ? -3.894 3.477 12.700 1.00 73.94 122 ASN A O 1
ATOM 886 N N . VAL A 1 123 ? -5.567 4.037 14.126 1.00 70.00 123 VAL A N 1
ATOM 887 C CA . VAL A 1 123 ? -5.993 5.274 13.450 1.00 70.00 123 VAL A CA 1
ATOM 888 C C . VAL A 1 123 ? -6.205 6.379 14.489 1.00 70.00 123 VAL A C 1
ATOM 890 O O . VAL A 1 123 ? -7.258 6.425 15.114 1.00 70.00 123 VAL A O 1
ATOM 893 N N . PRO A 1 124 ? -5.242 7.293 14.691 1.00 65.12 124 PRO A N 1
ATOM 894 C CA . PRO A 1 124 ? -5.287 8.261 15.785 1.00 65.12 124 PRO A CA 1
ATOM 895 C C . PRO A 1 124 ? -6.412 9.301 15.696 1.00 65.12 124 PRO A C 1
ATOM 897 O O . PRO A 1 124 ? -6.803 9.839 16.726 1.00 65.12 124 PRO A O 1
ATOM 900 N N . THR A 1 125 ? -6.877 9.637 14.487 1.00 60.31 125 THR A N 1
ATOM 901 C CA . THR A 1 125 ? -7.543 10.932 14.196 1.00 60.31 125 THR A CA 1
ATOM 902 C C . THR A 1 125 ? -8.983 10.859 13.686 1.00 60.31 125 THR A C 1
ATOM 904 O O . THR A 1 125 ? -9.719 11.841 13.793 1.00 60.31 125 THR A O 1
ATOM 907 N N . LYS A 1 126 ? -9.395 9.764 13.044 1.00 68.56 126 LYS A N 1
ATOM 908 C CA . LYS A 1 126 ? -10.695 9.716 12.362 1.00 68.56 126 LYS A CA 1
ATOM 909 C C . LYS A 1 126 ? -11.399 8.383 12.573 1.00 68.56 126 LYS A C 1
ATOM 911 O O . LYS A 1 126 ? -12.027 8.223 13.609 1.00 68.56 126 LYS A O 1
ATOM 916 N N . SER A 1 127 ? -11.374 7.456 11.626 1.00 70.12 127 SER A N 1
ATOM 917 C CA . SER A 1 127 ? -12.313 6.335 11.691 1.00 70.12 127 SER A CA 1
ATOM 918 C C . SER A 1 127 ? -11.796 5.055 11.073 1.00 70.12 127 SER A C 1
ATOM 920 O O . SER A 1 127 ? -10.895 5.053 10.229 1.00 70.12 127 SER A O 1
ATOM 922 N N . ILE A 1 128 ? -12.400 3.959 11.517 1.00 67.81 128 ILE A N 1
ATOM 923 C CA . ILE A 1 128 ? -12.280 2.648 10.892 1.00 67.81 128 ILE A CA 1
ATOM 924 C C . ILE A 1 128 ? -13.689 2.157 10.613 1.00 67.81 128 ILE A C 1
ATOM 926 O O . ILE A 1 128 ? -14.497 2.081 11.537 1.00 67.81 128 ILE A O 1
ATOM 930 N N . ASP A 1 129 ? -13.939 1.831 9.353 1.00 72.56 129 ASP A N 1
ATOM 931 C CA . ASP A 1 129 ? -15.151 1.160 8.903 1.00 72.56 129 ASP A CA 1
ATOM 932 C C . ASP A 1 129 ? -14.786 -0.277 8.530 1.00 72.56 129 ASP A C 1
ATOM 934 O O . ASP A 1 129 ? -13.834 -0.535 7.781 1.00 72.56 129 ASP A O 1
ATOM 938 N N . GLY A 1 130 ? -15.489 -1.236 9.120 1.00 67.25 130 GLY A N 1
ATOM 939 C CA . GLY A 1 130 ? -15.338 -2.615 8.722 1.00 67.25 130 GLY A CA 1
ATOM 940 C C . GLY A 1 130 ? -16.290 -3.568 9.408 1.00 67.25 130 GLY A C 1
ATOM 941 O O . GLY A 1 130 ? -16.402 -3.606 10.628 1.00 67.25 130 GLY A O 1
ATOM 942 N N . SER A 1 131 ? -16.870 -4.488 8.631 1.00 73.44 131 SER A N 1
ATOM 943 C CA . SER A 1 131 ? -17.797 -5.493 9.172 1.00 73.44 131 SER A CA 1
ATOM 944 C C . SER A 1 131 ? -17.218 -6.296 10.351 1.00 73.44 131 SER A C 1
ATOM 946 O O . SER A 1 131 ? -17.969 -6.734 11.224 1.00 73.44 131 SER A O 1
ATOM 948 N N . ARG A 1 132 ? -15.892 -6.509 10.402 1.00 73.19 132 ARG A N 1
ATOM 949 C CA . ARG A 1 132 ? -15.202 -7.187 11.510 1.00 73.19 132 ARG A CA 1
ATOM 950 C C . ARG A 1 132 ? -13.906 -6.475 11.893 1.00 73.19 132 ARG A C 1
ATOM 952 O O . ARG A 1 132 ? -12.932 -6.535 11.140 1.00 73.19 132 ARG A O 1
ATOM 959 N N . CYS A 1 133 ? -13.850 -5.953 13.112 1.00 72.31 133 CYS A N 1
ATOM 960 C CA . CYS A 1 133 ? -12.707 -5.223 13.657 1.00 72.31 133 CYS A CA 1
ATOM 961 C C . CYS A 1 133 ? -12.131 -5.927 14.900 1.00 72.31 133 CYS A C 1
ATOM 963 O O . CYS A 1 133 ? -12.860 -6.349 15.801 1.00 72.31 133 CYS A O 1
ATOM 965 N N . SER A 1 134 ? -10.804 -6.091 14.966 1.00 75.19 134 SER A N 1
ATOM 966 C CA . SER A 1 134 ? -10.135 -6.717 16.119 1.00 75.19 134 SER A CA 1
ATOM 967 C C . SER A 1 134 ? -8.779 -6.099 16.458 1.00 75.19 134 SER A C 1
ATOM 969 O O . SER A 1 134 ? -7.926 -5.976 15.577 1.00 75.19 134 SER A O 1
ATOM 971 N N . LYS A 1 135 ? -8.523 -5.805 17.742 1.00 77.56 135 LYS A N 1
ATOM 972 C CA . LYS A 1 135 ? -7.280 -5.153 18.213 1.00 77.56 135 LYS A CA 1
ATOM 973 C C . LYS A 1 135 ? -7.077 -3.819 17.506 1.00 77.56 135 LYS A C 1
ATOM 975 O O . LYS A 1 135 ? -6.154 -3.666 16.702 1.00 77.56 135 LYS A O 1
ATOM 980 N N . VAL A 1 136 ? -8.009 -2.912 17.742 1.00 69.56 136 VAL A N 1
ATOM 981 C CA . VAL A 1 136 ? -8.100 -1.641 17.036 1.00 69.56 136 VAL A CA 1
ATOM 982 C C . VAL A 1 136 ? -7.991 -0.497 18.034 1.00 69.56 136 VAL A C 1
ATOM 984 O O . VAL A 1 136 ? -8.574 -0.577 19.111 1.00 69.56 136 VAL A O 1
ATOM 987 N N . ASN A 1 137 ? -7.248 0.545 17.675 1.00 71.62 137 ASN A N 1
ATOM 988 C CA . ASN A 1 137 ? -7.093 1.747 18.484 1.00 71.62 137 ASN A CA 1
ATOM 989 C C . ASN A 1 137 ? -7.493 2.983 17.668 1.00 71.62 137 ASN A C 1
ATOM 991 O O . ASN A 1 137 ? -6.864 3.259 16.640 1.00 71.62 137 ASN A O 1
ATOM 995 N N . VAL A 1 138 ? -8.532 3.694 18.116 1.00 69.06 138 VAL A N 1
ATOM 996 C CA . VAL A 1 138 ? -9.011 4.955 17.526 1.00 69.06 138 VAL A CA 1
ATOM 997 C C . VAL A 1 138 ? -9.318 5.944 18.647 1.00 69.06 138 VAL A C 1
ATOM 999 O O . VAL A 1 138 ? -10.435 5.962 19.140 1.00 69.06 138 VAL A O 1
ATOM 1002 N N . PRO A 1 139 ? -8.360 6.780 19.065 1.00 63.00 139 PRO A N 1
ATOM 1003 C CA . PRO A 1 139 ? -8.550 7.722 20.159 1.00 63.00 139 PRO A CA 1
ATOM 1004 C C . PRO A 1 139 ? -9.719 8.683 19.908 1.00 63.00 139 PRO A C 1
ATOM 1006 O O . PRO A 1 139 ? -10.610 8.781 20.736 1.00 63.00 139 PRO A O 1
ATOM 1009 N N . THR A 1 140 ? -9.766 9.347 18.752 1.00 58.12 140 THR A N 1
ATOM 1010 C CA . THR A 1 140 ? -10.517 10.613 18.618 1.00 58.12 140 THR A CA 1
ATOM 1011 C C . THR A 1 140 ? -11.952 10.538 18.108 1.00 58.12 140 THR A C 1
ATOM 1013 O O . THR A 1 140 ? -12.701 11.484 18.348 1.00 58.12 140 THR A O 1
ATOM 1016 N N . LYS A 1 141 ? -12.348 9.525 17.325 1.00 65.75 141 LYS A N 1
ATOM 1017 C CA . LYS A 1 141 ? -13.609 9.628 16.565 1.00 65.75 141 LYS A CA 1
ATOM 1018 C C . LYS A 1 141 ? -14.519 8.410 16.582 1.00 65.75 141 LYS A C 1
ATOM 1020 O O . LYS A 1 141 ? -15.519 8.486 17.272 1.00 65.75 141 LYS A O 1
ATOM 1025 N N . ALA A 1 142 ? -14.298 7.381 15.764 1.00 66.38 142 ALA A N 1
ATOM 1026 C CA . ALA A 1 142 ? -15.309 6.327 15.640 1.00 66.38 142 ALA A CA 1
ATOM 1027 C C . ALA A 1 142 ? -14.769 5.014 15.081 1.00 66.38 142 ALA A C 1
ATOM 1029 O O . ALA A 1 142 ? -13.851 4.995 14.253 1.00 66.38 142 ALA A O 1
ATOM 1030 N N . ILE A 1 143 ? -15.410 3.921 15.488 1.00 66.12 143 ILE A N 1
ATOM 1031 C CA . ILE A 1 143 ? -15.290 2.612 14.847 1.00 66.12 143 ILE A CA 1
ATOM 1032 C C . ILE A 1 143 ? -16.697 2.144 14.502 1.00 66.12 143 ILE A C 1
ATOM 1034 O O . ILE A 1 143 ? -17.525 1.992 15.399 1.00 66.12 143 ILE A O 1
ATOM 1038 N N . ASP A 1 144 ? -16.929 1.911 13.216 1.00 69.75 144 ASP A N 1
ATOM 1039 C CA . ASP A 1 144 ? -18.154 1.310 12.699 1.00 69.75 144 ASP A CA 1
ATOM 1040 C C . ASP A 1 144 ? -17.847 -0.130 12.286 1.00 69.75 144 ASP A C 1
ATOM 1042 O O . ASP A 1 144 ? -16.913 -0.402 11.521 1.00 69.75 144 ASP A O 1
ATOM 1046 N N . GLY A 1 145 ? -18.575 -1.081 12.861 1.00 64.62 145 GLY A N 1
ATOM 1047 C CA . GLY A 1 145 ? -18.429 -2.463 12.464 1.00 64.62 145 GLY A CA 1
ATOM 1048 C C . GLY A 1 145 ? -19.398 -3.413 13.131 1.00 64.62 145 GLY A C 1
ATOM 1049 O O . GLY A 1 145 ? -19.510 -3.480 14.351 1.00 64.62 145 GLY A O 1
ATOM 1050 N N . SER A 1 146 ? -20.005 -4.292 12.329 1.00 67.94 146 SER A N 1
ATOM 1051 C CA . SER A 1 146 ? -20.971 -5.276 12.836 1.00 67.94 146 SER A CA 1
ATOM 1052 C C . SER A 1 146 ? -20.423 -6.163 13.969 1.00 67.94 146 SER A C 1
ATOM 1054 O O . SER A 1 146 ? -21.193 -6.616 14.818 1.00 67.94 146 SER A O 1
ATOM 1056 N N . ARG A 1 147 ? -19.105 -6.428 14.004 1.00 69.75 147 ARG A N 1
ATOM 1057 C CA . ARG A 1 147 ? -18.439 -7.219 15.053 1.00 69.75 147 ARG A CA 1
ATOM 1058 C C . ARG A 1 147 ? -17.099 -6.609 15.458 1.00 69.75 147 ARG A C 1
ATOM 1060 O O . ARG A 1 147 ? -16.127 -6.706 14.704 1.00 69.75 147 ARG A O 1
ATOM 1067 N N . CYS A 1 148 ? -17.017 -6.107 16.684 1.00 68.12 148 CYS A N 1
ATOM 1068 C CA . CYS A 1 148 ? -15.840 -5.424 17.218 1.00 68.12 148 CYS A CA 1
ATOM 1069 C C . CYS A 1 148 ? -15.281 -6.145 18.460 1.00 68.12 148 CYS A C 1
ATOM 1071 O O . CYS A 1 148 ? -16.019 -6.598 19.333 1.00 68.12 148 CYS A O 1
ATOM 1073 N N . SER A 1 149 ? -13.955 -6.293 18.555 1.00 71.94 149 SER A N 1
ATOM 1074 C CA . SER A 1 149 ? -13.304 -6.930 19.714 1.00 71.94 149 SER A CA 1
ATOM 1075 C C . SER A 1 149 ? -11.960 -6.299 20.058 1.00 71.94 149 SER A C 1
ATOM 1077 O O . SER A 1 149 ? -11.140 -6.062 19.166 1.00 71.94 149 SER A O 1
ATOM 1079 N N . LYS A 1 150 ? -11.682 -6.096 21.353 1.00 74.19 150 LYS A N 1
ATOM 1080 C CA . LYS A 1 150 ? -10.420 -5.482 21.826 1.00 74.19 150 LYS A CA 1
ATOM 1081 C C . LYS A 1 150 ? -10.190 -4.133 21.146 1.00 74.19 150 LYS A C 1
ATOM 1083 O O . LYS A 1 150 ? -9.190 -3.925 20.457 1.00 74.19 150 LYS A O 1
ATOM 1088 N N . VAL A 1 151 ? -11.202 -3.291 21.260 1.00 68.62 151 VAL A N 1
ATOM 1089 C CA . VAL A 1 151 ? -11.243 -1.953 20.692 1.00 68.62 1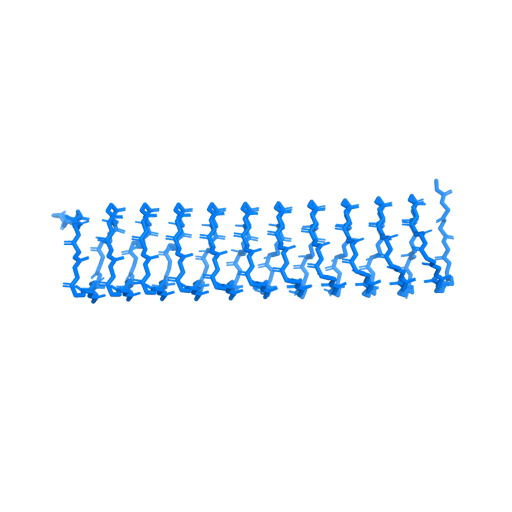51 VAL A CA 1
ATOM 1090 C C . VAL A 1 151 ? -10.976 -0.950 21.805 1.00 68.62 151 VAL A C 1
ATOM 1092 O O . VAL A 1 151 ? -11.545 -1.108 22.882 1.00 68.62 151 VAL A O 1
ATOM 1095 N N . ASN A 1 152 ? -10.126 0.037 21.523 1.00 70.81 152 ASN A N 1
ATOM 1096 C CA . ASN A 1 152 ? -9.848 1.166 22.402 1.00 70.81 152 ASN A CA 1
ATOM 1097 C C . ASN A 1 152 ? -10.239 2.476 21.705 1.00 70.81 152 ASN A C 1
ATOM 1099 O O . ASN A 1 152 ? -9.734 2.759 20.611 1.00 70.81 152 ASN A O 1
ATOM 1103 N N . VAL A 1 153 ? -11.138 3.241 22.327 1.00 67.06 153 VAL A N 1
ATOM 1104 C CA . VAL A 1 153 ? -11.609 4.552 21.858 1.00 67.06 153 VAL A CA 1
ATOM 1105 C C . VAL A 1 153 ? -11.720 5.493 23.050 1.00 67.06 153 VAL A C 1
ATOM 1107 O O . VAL A 1 153 ? -12.202 5.072 24.097 1.00 67.06 153 VAL A O 1
ATOM 1110 N N . LEU A 1 154 ? -11.247 6.733 22.887 1.00 63.34 154 LEU A N 1
ATOM 1111 C CA . LEU A 1 154 ? -11.176 7.726 23.962 1.00 63.34 154 LEU A CA 1
ATOM 1112 C C . LEU A 1 154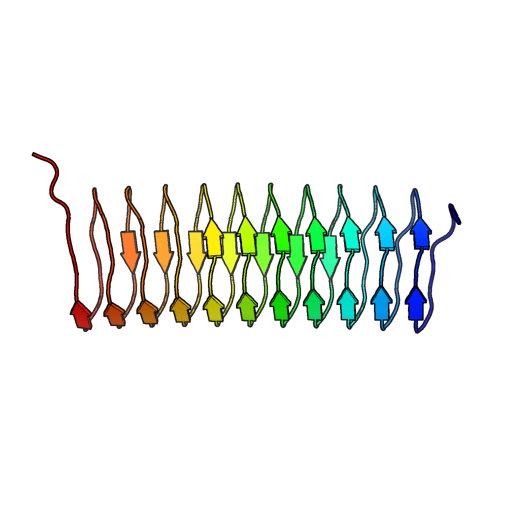 ? -12.354 8.710 23.911 1.00 63.34 154 LEU A C 1
ATOM 1114 O O . LEU A 1 154 ? -12.880 9.073 24.951 1.00 63.34 154 LEU A O 1
ATOM 1118 N N . THR A 1 155 ? -12.779 9.157 22.721 1.00 56.00 155 THR A N 1
ATOM 1119 C CA . THR A 1 155 ? -13.637 10.359 22.637 1.00 56.00 155 THR A CA 1
ATOM 1120 C C . THR A 1 155 ? -15.044 10.161 22.071 1.00 56.00 155 THR A C 1
ATOM 1122 O O . THR A 1 155 ? -15.932 10.913 22.460 1.00 56.00 155 THR A O 1
ATOM 1125 N N . LYS A 1 156 ? -15.302 9.220 21.146 1.00 56.94 156 LYS A N 1
ATOM 1126 C CA . LYS A 1 156 ? -16.640 9.080 20.523 1.00 56.94 156 LYS A CA 1
ATOM 1127 C C . LYS A 1 156 ? -16.992 7.662 20.045 1.00 56.94 156 LYS A C 1
ATOM 1129 O O . LYS A 1 156 ? -16.132 6.904 19.629 1.00 56.94 156 LYS A O 1
ATOM 1134 N N . ALA A 1 157 ? -18.296 7.378 20.124 1.00 59.19 157 ALA A N 1
ATOM 1135 C CA . ALA A 1 157 ? -19.113 6.268 19.609 1.00 59.19 157 ALA A CA 1
ATOM 1136 C C . ALA A 1 157 ? -18.438 5.061 18.915 1.00 59.19 157 ALA A C 1
ATOM 1138 O O . ALA A 1 157 ? -17.692 5.183 17.941 1.00 59.19 157 ALA A O 1
ATOM 1139 N N . ILE A 1 158 ? -18.855 3.868 19.350 1.00 60.59 158 ILE A N 1
ATOM 1140 C CA . ILE A 1 158 ? -18.674 2.598 18.640 1.00 60.59 158 ILE A CA 1
ATOM 1141 C C . ILE A 1 158 ? -20.062 2.117 18.223 1.00 60.59 158 ILE A C 1
ATOM 1143 O O . ILE A 1 158 ? -20.905 1.901 19.093 1.00 60.59 158 ILE A O 1
ATOM 1147 N N . ASP A 1 159 ? -20.282 1.928 16.923 1.00 62.66 159 ASP A N 1
ATOM 1148 C CA . ASP A 1 159 ? -21.496 1.294 16.407 1.00 62.66 159 ASP A CA 1
ATOM 1149 C C . ASP A 1 159 ? -21.167 -0.137 15.975 1.00 62.66 159 ASP A C 1
ATOM 1151 O O . ASP A 1 159 ? -20.245 -0.385 15.193 1.00 62.66 159 ASP A O 1
ATOM 1155 N N . GLY A 1 160 ? -21.861 -1.110 16.559 1.00 60.53 160 GLY A N 1
ATOM 1156 C CA . GLY A 1 160 ? -21.604 -2.506 16.258 1.00 60.53 160 GLY A CA 1
ATOM 1157 C C . GLY A 1 160 ? -22.529 -3.473 16.969 1.00 60.53 160 GLY A C 1
ATOM 1158 O O . GLY A 1 160 ? -22.587 -3.519 18.196 1.00 60.53 160 GLY A O 1
ATOM 1159 N N . SER A 1 161 ? -23.179 -4.331 16.179 1.00 55.69 161 SER A N 1
ATOM 1160 C CA . SER A 1 161 ? -24.177 -5.299 16.657 1.00 55.69 161 SER A CA 1
ATOM 1161 C C . SER A 1 161 ? -23.655 -6.310 17.692 1.00 55.69 161 SER A C 1
ATOM 1163 O O . SER A 1 161 ? -24.445 -6.903 18.423 1.00 55.69 161 SER A O 1
ATOM 1165 N N . ARG A 1 162 ? -22.333 -6.552 17.751 1.00 59.78 162 ARG A N 1
ATOM 1166 C CA . ARG A 1 162 ? -21.674 -7.432 18.737 1.00 59.78 162 ARG A CA 1
ATOM 1167 C C . ARG A 1 162 ? -20.274 -6.918 19.070 1.00 59.78 162 ARG A C 1
ATOM 1169 O O . ARG A 1 162 ? -19.322 -7.208 18.336 1.00 59.78 162 ARG A O 1
ATOM 1176 N N . SER A 1 163 ? -20.146 -6.205 20.185 1.00 59.41 163 SER A N 1
ATOM 1177 C CA . SER A 1 163 ? -18.916 -5.496 20.544 1.00 59.41 163 SER A CA 1
ATOM 1178 C C . SER A 1 163 ? -18.417 -5.873 21.943 1.00 59.41 163 SER A C 1
ATOM 1180 O O . SER A 1 163 ? -19.176 -5.855 22.902 1.00 59.41 163 SER A O 1
ATOM 1182 N N . SER A 1 164 ? -17.129 -6.219 22.062 1.00 62.16 164 SER A N 1
ATOM 1183 C CA . SER A 1 164 ? -16.418 -6.331 23.352 1.00 62.16 164 SER A CA 1
ATOM 1184 C C . SER A 1 164 ? -15.402 -5.193 23.452 1.00 62.16 164 SER A C 1
ATOM 1186 O O . SER A 1 164 ? -14.364 -5.209 22.776 1.00 62.16 164 SER A O 1
ATOM 1188 N N . ILE A 1 165 ? -15.768 -4.172 24.227 1.00 60.81 165 ILE A N 1
ATOM 1189 C CA . ILE A 1 165 ? -15.178 -2.829 24.200 1.00 60.81 165 ILE A CA 1
ATOM 1190 C C . ILE A 1 165 ? -14.465 -2.550 25.525 1.00 60.81 165 ILE A C 1
ATOM 1192 O O . ILE A 1 165 ? -14.982 -2.891 26.583 1.00 60.81 165 ILE A O 1
ATOM 1196 N N . PHE A 1 166 ? -13.303 -1.900 25.451 1.00 58.00 166 PHE A N 1
ATOM 1197 C CA . PHE A 1 166 ? -12.722 -1.161 26.569 1.00 58.00 166 PHE A CA 1
ATOM 1198 C C . PHE A 1 166 ? -12.784 0.327 26.203 1.00 58.00 166 PHE A C 1
ATOM 1200 O O . PHE A 1 166 ? -12.084 0.757 25.287 1.00 58.00 166 PHE A O 1
ATOM 1207 N N . ILE A 1 167 ? -13.666 1.084 26.861 1.00 56.97 167 ILE A N 1
ATOM 1208 C CA . ILE A 1 167 ? -13.663 2.549 26.787 1.00 56.97 167 ILE A CA 1
ATOM 1209 C C . ILE A 1 167 ? -12.786 3.019 27.941 1.00 56.97 167 ILE A C 1
ATOM 1211 O O . ILE A 1 167 ? -13.074 2.711 29.095 1.00 56.97 167 ILE A O 1
ATOM 1215 N N . LEU A 1 168 ? -11.686 3.696 27.622 1.00 53.00 168 LEU A N 1
ATOM 1216 C CA . LEU A 1 168 ? -10.967 4.485 28.612 1.00 53.00 168 LEU A CA 1
ATOM 1217 C C . LEU A 1 168 ? -11.705 5.821 28.673 1.00 53.00 168 LEU A C 1
ATOM 1219 O O . LEU A 1 168 ? -11.514 6.650 27.790 1.00 53.00 168 LEU A O 1
ATOM 1223 N N . GLU A 1 169 ? -12.604 5.991 29.640 1.00 44.00 169 GLU A N 1
ATOM 1224 C CA . GLU A 1 169 ? -13.060 7.334 30.000 1.00 44.00 169 GLU A CA 1
ATOM 1225 C C . GLU A 1 169 ? -11.889 8.025 30.712 1.00 44.00 169 GLU A C 1
ATOM 1227 O O . GLU A 1 169 ? -11.399 7.533 31.729 1.00 44.00 169 GLU A O 1
ATOM 1232 N N . GLU A 1 170 ? -11.378 9.113 30.132 1.00 41.53 170 GLU A N 1
ATOM 1233 C CA . GLU A 1 170 ? -10.505 10.029 30.869 1.00 41.53 170 GLU A CA 1
ATOM 1234 C C . GLU A 1 170 ? -11.361 10.773 31.905 1.00 41.53 170 GLU A C 1
ATOM 1236 O O . GLU A 1 170 ? -12.372 11.381 31.549 1.00 41.53 170 GLU A O 1
ATOM 1241 N N . TYR A 1 171 ? -10.954 10.674 33.174 1.00 35.25 171 TYR A N 1
ATOM 1242 C CA . TYR A 1 171 ? -11.306 11.626 34.232 1.00 35.25 171 TYR A CA 1
ATOM 1243 C C . TYR A 1 171 ? -10.506 12.917 34.056 1.00 35.25 171 TYR A C 1
ATOM 1245 O O . TYR A 1 171 ? -9.303 12.807 33.716 1.00 35.25 171 TYR A O 1
#

Sequence (171 aa):
MNVLTKAIDGSRCCKVNVLTKAIDGSRCSKVNVPTKAIDGSRCSKVNVPTKAIDGSRCSKVNVLTKAIDGSRCSKVNVPTKAIDGSRCSKVNVLTKAIDGSRCSKVNVLTKAIDGSRCSKVNVPTKSIDGSRCSKVNVPTKAIDGSRCSKVNVLTKAIDGSRSSIFILEEY

Organism: Dreissena polymorpha (NCBI:txid45954)